Protein AF-A0A520WYA9-F1 (afdb_monomer_lite)

Radius of gyration: 25.85 Å; chains: 1; bounding box: 74×24×63 Å

Secondary structure (DSSP, 8-state):
-PPPPPPPPPPPPPPPPHHHHHHHHHHHHHHHHHHHHHHHHHHHHHHHHHHHTTPPTTSHHHHHHHHHHHHHHHHHHHHHHHHHHHHHHHHHHHHHHHHHHHHHHHHHTT-

Structure (mmCIF, N/CA/C/O backbone):
data_AF-A0A520WYA9-F1
#
_entry.id   AF-A0A520WYA9-F1
#
loop_
_atom_site.group_PDB
_atom_site.id
_atom_site.type_symbol
_atom_site.label_atom_id
_atom_site.label_alt_id
_atom_site.label_comp_id
_atom_site.label_asym_id
_atom_site.label_entity_id
_atom_site.label_seq_id
_atom_site.pdbx_PDB_ins_code
_atom_site.Cartn_x
_atom_site.Cartn_y
_atom_site.Cartn_z
_atom_site.occupancy
_atom_site.B_iso_or_equiv
_atom_site.auth_seq_id
_atom_site.auth_comp_id
_atom_site.auth_asym_id
_atom_site.auth_atom_id
_atom_site.pdbx_PDB_model_num
ATOM 1 N N . MET A 1 1 ? -53.410 12.662 27.564 1.00 44.69 1 MET A N 1
ATOM 2 C CA . MET A 1 1 ? -52.279 12.769 26.624 1.00 44.69 1 MET A CA 1
ATOM 3 C C . MET A 1 1 ? -51.083 12.237 27.383 1.00 44.69 1 MET A C 1
ATOM 5 O O . MET A 1 1 ? -50.706 12.865 28.361 1.00 44.69 1 MET A O 1
ATOM 9 N N . SER A 1 2 ? -50.625 11.025 27.072 1.00 51.16 2 SER A N 1
ATOM 10 C CA . SER A 1 2 ? -49.425 10.471 27.706 1.00 51.16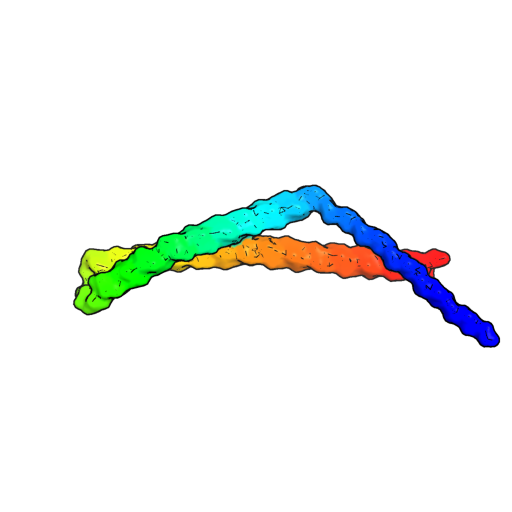 2 SER A CA 1
ATOM 11 C C . SER A 1 2 ? -48.216 11.029 26.968 1.00 51.16 2 SER A C 1
ATOM 13 O O . SER A 1 2 ? -48.104 10.837 25.760 1.00 51.16 2 SER A O 1
ATOM 15 N N . GLU A 1 3 ? -47.381 11.769 27.690 1.00 54.78 3 GLU A N 1
ATOM 16 C CA . GLU A 1 3 ? -46.086 12.268 27.231 1.00 54.78 3 GLU A CA 1
ATOM 17 C C . GLU A 1 3 ? -45.184 11.059 26.933 1.00 54.78 3 GLU A C 1
ATOM 19 O O . GLU A 1 3 ? -45.020 10.188 27.791 1.00 54.78 3 GLU A O 1
ATOM 24 N N . ALA A 1 4 ? -44.652 10.963 25.713 1.00 61.78 4 ALA A N 1
ATOM 25 C CA . ALA A 1 4 ? -43.640 9.961 25.392 1.00 61.78 4 ALA A CA 1
ATOM 26 C C . ALA A 1 4 ? -42.355 10.286 26.177 1.00 61.78 4 ALA A C 1
ATOM 28 O O . ALA A 1 4 ? -42.017 11.466 26.299 1.00 61.78 4 ALA A O 1
ATOM 29 N N . PRO A 1 5 ? -41.632 9.291 26.719 1.00 65.31 5 PRO A N 1
ATOM 30 C CA . PRO A 1 5 ? -40.381 9.558 27.412 1.00 65.31 5 PRO A CA 1
ATOM 31 C C . PRO A 1 5 ? -39.400 10.244 26.452 1.00 65.31 5 PRO A C 1
ATOM 33 O O . PRO A 1 5 ? -39.160 9.774 25.340 1.00 65.31 5 PRO A O 1
ATOM 36 N N . ASN A 1 6 ? -38.875 11.393 26.879 1.00 69.75 6 ASN A N 1
ATOM 37 C CA . ASN A 1 6 ? -37.851 12.140 26.157 1.00 69.75 6 ASN A CA 1
ATOM 38 C C . ASN A 1 6 ? -36.582 11.268 26.060 1.00 69.75 6 ASN A C 1
ATOM 40 O O . ASN A 1 6 ? -36.138 10.790 27.108 1.00 69.75 6 ASN A O 1
ATOM 44 N N . PRO A 1 7 ? -36.000 11.039 24.865 1.00 67.81 7 PRO A N 1
ATOM 45 C CA . PRO A 1 7 ? -34.781 10.248 24.749 1.00 67.81 7 PRO A CA 1
ATOM 46 C C . PRO A 1 7 ? -33.663 10.890 25.575 1.00 67.81 7 PRO A C 1
ATOM 48 O O . PRO A 1 7 ? -33.428 12.100 25.499 1.00 67.81 7 PRO A O 1
ATOM 51 N N . ALA A 1 8 ? -32.999 10.075 26.396 1.00 68.31 8 ALA A N 1
ATOM 52 C CA . ALA A 1 8 ? -31.844 10.513 27.160 1.00 68.31 8 ALA A CA 1
ATOM 53 C C . ALA A 1 8 ? -30.737 10.996 26.199 1.00 68.31 8 ALA A C 1
ATOM 55 O O . ALA A 1 8 ? -30.603 10.455 25.097 1.00 68.31 8 ALA A O 1
ATOM 56 N N . PRO A 1 9 ? -29.950 12.021 26.576 1.00 67.88 9 PRO A N 1
ATOM 57 C CA . PRO A 1 9 ? -28.807 12.443 25.778 1.00 67.88 9 PRO A CA 1
ATOM 58 C C . PRO A 1 9 ? -27.855 11.260 25.547 1.00 67.88 9 PRO A C 1
ATOM 60 O O . PRO A 1 9 ? -27.604 10.522 26.502 1.00 67.88 9 PRO A O 1
ATOM 63 N N . PRO A 1 10 ? -27.307 11.084 24.328 1.00 64.56 10 PRO A N 1
ATOM 64 C CA . PRO A 1 10 ? -26.361 10.009 24.056 1.00 64.56 10 PRO A CA 1
ATOM 65 C C . PRO A 1 10 ? -25.172 10.110 25.014 1.00 64.56 10 PRO A C 1
ATOM 67 O O . PRO A 1 10 ? -24.635 11.203 25.232 1.00 64.56 10 PRO A O 1
ATOM 70 N N . GLU A 1 11 ? -24.779 8.977 25.600 1.00 67.19 11 GLU A N 1
ATOM 71 C CA . GLU A 1 11 ? -23.614 8.928 26.478 1.00 67.19 11 GLU A CA 1
ATOM 72 C C . GLU A 1 11 ? -22.357 9.410 25.727 1.00 67.19 11 GLU A C 1
ATOM 74 O O . GLU A 1 11 ? -22.205 9.157 24.525 1.00 67.19 11 GLU A O 1
ATOM 79 N N . PRO A 1 12 ? -21.437 10.120 26.405 1.00 66.12 12 PRO A N 1
ATOM 80 C CA . PRO A 1 12 ? -20.173 10.512 25.803 1.00 66.12 12 PRO A CA 1
ATOM 81 C C . PRO A 1 12 ? -19.416 9.283 25.295 1.00 66.12 12 PRO A C 1
ATOM 83 O O . PRO A 1 12 ? -19.192 8.335 26.048 1.00 66.12 12 PRO A O 1
ATOM 86 N N . ALA A 1 13 ? -18.981 9.325 24.034 1.00 68.12 13 ALA A N 1
ATOM 87 C CA . ALA A 1 13 ? -18.147 8.272 23.473 1.00 68.12 13 ALA A CA 1
ATOM 88 C C . ALA A 1 13 ? -16.886 8.081 24.328 1.00 68.12 13 ALA A C 1
ATOM 90 O O . ALA A 1 13 ? -16.209 9.050 24.691 1.00 68.12 13 ALA A O 1
ATOM 91 N N . GLU A 1 14 ? -16.567 6.827 24.643 1.00 71.50 14 GLU A N 1
ATOM 92 C CA . GLU A 1 14 ? -15.354 6.526 25.391 1.00 71.50 14 GLU A CA 1
ATOM 93 C C . GLU A 1 14 ? -14.099 6.960 24.614 1.00 71.50 14 GLU A C 1
ATOM 95 O O . GLU A 1 14 ? -14.035 6.800 23.389 1.00 71.50 14 GLU A O 1
ATOM 100 N N . PRO A 1 15 ? -13.069 7.475 25.310 1.00 74.31 15 PRO A N 1
ATOM 101 C CA . PRO A 1 15 ? -11.802 7.812 24.683 1.00 74.31 15 PRO A CA 1
ATOM 102 C C . PRO A 1 15 ? -11.179 6.595 23.995 1.00 74.31 15 PRO A C 1
ATOM 104 O O . PRO A 1 15 ? -11.125 5.501 24.562 1.00 74.31 15 PRO A O 1
ATOM 107 N N . ILE A 1 16 ? -10.623 6.803 22.800 1.00 75.62 16 ILE A N 1
ATOM 108 C CA . ILE A 1 16 ? -9.817 5.781 22.130 1.00 75.62 16 ILE A CA 1
ATOM 109 C C . ILE A 1 16 ? -8.586 5.487 23.009 1.00 75.62 16 ILE A C 1
ATOM 111 O O . ILE A 1 16 ? -7.856 6.421 23.356 1.00 75.62 16 ILE A O 1
ATOM 115 N N . PRO A 1 17 ? -8.312 4.218 23.368 1.00 82.88 17 PRO A N 1
ATOM 116 C CA . PRO A 1 17 ? -7.142 3.900 24.176 1.00 82.88 17 PRO A CA 1
ATOM 117 C C . PRO A 1 17 ? -5.843 4.297 23.460 1.00 82.88 17 PRO A C 1
ATOM 119 O O . PRO A 1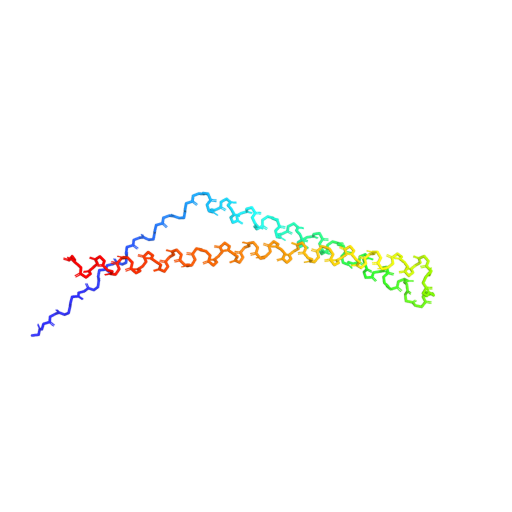 17 ? -5.686 4.061 22.264 1.00 82.88 17 PRO A O 1
ATOM 122 N N . ALA A 1 18 ? -4.872 4.849 24.191 1.00 81.75 18 ALA A N 1
ATOM 123 C CA . ALA A 1 18 ? -3.637 5.384 23.602 1.00 81.75 18 ALA A CA 1
ATOM 124 C C . ALA A 1 18 ? -2.848 4.360 22.757 1.00 81.75 18 ALA A C 1
ATOM 126 O O . ALA A 1 18 ? -2.271 4.721 21.735 1.00 81.75 18 ALA A O 1
ATOM 127 N N . GLY A 1 19 ? -2.867 3.074 23.134 1.00 85.19 19 GLY A N 1
ATOM 128 C CA . GLY A 1 19 ? -2.221 2.009 22.354 1.00 85.19 19 GLY A CA 1
ATOM 129 C C . GLY A 1 19 ? -2.810 1.841 20.949 1.00 85.19 19 GLY A C 1
ATOM 130 O O . GLY A 1 19 ? -2.080 1.585 20.001 1.00 85.19 19 GLY A O 1
ATOM 131 N N . VAL A 1 20 ? -4.113 2.083 20.794 1.00 84.81 20 VAL A N 1
ATOM 132 C CA . VAL A 1 20 ? -4.816 2.031 19.501 1.00 84.81 20 VAL A CA 1
ATOM 133 C C . VAL A 1 20 ? -4.357 3.151 18.588 1.00 84.81 20 VAL A C 1
ATOM 135 O O . VAL A 1 20 ? -4.136 2.937 17.401 1.00 84.81 20 VAL A O 1
ATOM 138 N N . LEU A 1 21 ? -4.220 4.352 19.147 1.00 87.19 21 LEU A N 1
ATOM 139 C CA . LEU A 1 21 ? -3.765 5.504 18.388 1.00 87.19 21 LEU A CA 1
ATOM 140 C C . LEU A 1 21 ? -2.331 5.278 17.895 1.00 87.19 21 LEU A C 1
ATOM 142 O O . LEU A 1 21 ? -2.060 5.479 16.717 1.00 87.19 21 LEU A O 1
ATOM 146 N N . ALA A 1 22 ? -1.457 4.748 18.756 1.00 89.25 22 ALA A N 1
ATOM 147 C CA . ALA A 1 22 ? -0.093 4.386 18.381 1.00 89.25 22 ALA A CA 1
ATOM 148 C C . ALA A 1 22 ? -0.040 3.295 17.289 1.00 89.25 22 ALA A C 1
ATOM 150 O O . ALA A 1 22 ? 0.781 3.381 16.375 1.00 89.25 22 ALA A O 1
ATOM 151 N N . GLU A 1 23 ? -0.919 2.286 17.345 1.00 88.12 23 GLU A N 1
ATOM 152 C CA . GLU A 1 23 ? -1.048 1.264 16.292 1.00 88.12 23 GLU A CA 1
ATOM 153 C C . GLU A 1 23 ? -1.440 1.885 14.941 1.00 88.12 23 GLU A C 1
ATOM 155 O O . GLU A 1 23 ? -0.812 1.593 13.921 1.00 88.12 23 GLU A O 1
ATOM 160 N N . VAL A 1 24 ? -2.442 2.771 14.936 1.00 88.69 24 VAL A N 1
ATOM 161 C CA . VAL A 1 24 ? -2.914 3.468 13.729 1.00 88.69 24 VAL A CA 1
ATOM 162 C C . VAL A 1 24 ? -1.832 4.381 13.160 1.00 88.69 24 VAL A C 1
ATOM 164 O O . VAL A 1 24 ? -1.572 4.343 11.959 1.00 88.69 24 VAL A O 1
ATOM 167 N N . GLU A 1 25 ? -1.169 5.173 14.003 1.00 90.88 25 GLU A N 1
ATOM 168 C CA . GLU A 1 25 ? -0.068 6.048 13.593 1.00 90.88 25 GLU A CA 1
ATOM 169 C C . GLU A 1 25 ? 1.093 5.247 12.992 1.00 90.88 25 GLU A C 1
ATOM 171 O O . GLU A 1 25 ? 1.632 5.622 11.947 1.00 90.88 25 GLU A O 1
ATOM 176 N N . GLY A 1 26 ? 1.442 4.109 13.599 1.00 90.25 26 GLY A N 1
ATOM 177 C CA . GLY A 1 26 ? 2.473 3.210 13.088 1.00 90.25 26 GLY A CA 1
ATOM 178 C C . GLY A 1 26 ? 2.118 2.620 11.722 1.00 90.25 26 GLY A C 1
ATOM 179 O O . GLY A 1 26 ? 2.940 2.645 10.804 1.00 90.25 26 GLY A O 1
ATOM 180 N N . ALA A 1 27 ? 0.892 2.120 11.559 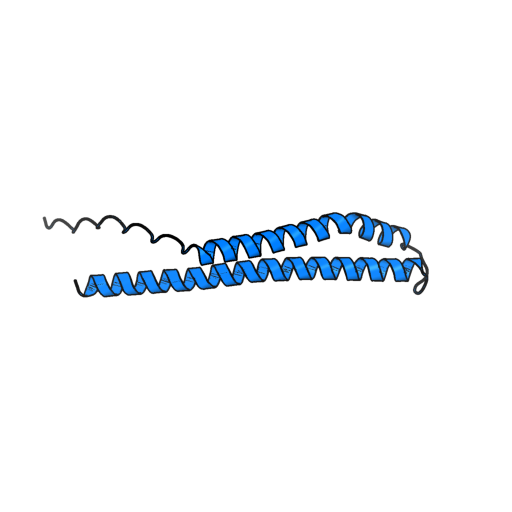1.00 87.75 27 ALA A N 1
ATOM 181 C CA . ALA A 1 27 ? 0.417 1.578 10.288 1.00 87.75 27 ALA A CA 1
ATOM 182 C C . ALA A 1 27 ? 0.332 2.664 9.195 1.00 87.75 27 ALA A C 1
ATOM 184 O O . ALA A 1 27 ? 0.772 2.446 8.063 1.00 87.75 27 ALA A O 1
ATOM 185 N N . LEU A 1 28 ? -0.129 3.871 9.545 1.00 90.00 28 LEU A N 1
ATOM 186 C CA . LEU A 1 28 ? -0.164 5.021 8.642 1.00 90.00 28 LEU A CA 1
ATOM 187 C C . LEU A 1 28 ? 1.244 5.424 8.185 1.00 90.00 28 LEU A C 1
ATOM 189 O O . LEU A 1 28 ? 1.467 5.627 6.991 1.00 90.00 28 LEU A O 1
ATOM 193 N N . ALA A 1 29 ? 2.207 5.500 9.106 1.00 92.62 29 ALA A N 1
ATOM 194 C CA . ALA A 1 29 ? 3.588 5.836 8.778 1.00 92.62 29 ALA A CA 1
ATOM 195 C C . ALA A 1 29 ? 4.197 4.831 7.784 1.00 92.62 29 ALA A C 1
ATOM 197 O O . ALA A 1 29 ? 4.794 5.240 6.784 1.00 92.62 29 ALA A O 1
ATOM 198 N N . LYS A 1 30 ? 3.983 3.525 8.001 1.00 89.75 30 LYS A N 1
ATOM 199 C CA . LYS A 1 30 ? 4.416 2.475 7.063 1.00 89.75 30 LYS A CA 1
ATOM 200 C C . LYS A 1 30 ? 3.773 2.637 5.684 1.00 89.75 30 LYS A C 1
ATOM 202 O O . LYS A 1 30 ? 4.475 2.551 4.676 1.00 89.75 30 LYS A O 1
ATOM 207 N N . ALA A 1 31 ? 2.463 2.884 5.628 1.00 88.19 31 ALA A N 1
ATOM 208 C CA . ALA A 1 31 ? 1.732 3.042 4.371 1.00 88.19 31 ALA A CA 1
ATOM 209 C C . ALA A 1 31 ? 2.231 4.255 3.570 1.00 88.19 31 ALA A C 1
ATOM 211 O O . ALA A 1 31 ? 2.512 4.141 2.375 1.00 88.19 31 ALA A O 1
ATOM 212 N N . LEU A 1 32 ? 2.421 5.398 4.238 1.00 91.94 32 LEU A N 1
ATOM 213 C CA . LEU A 1 32 ? 2.963 6.611 3.624 1.00 91.94 32 LEU A CA 1
ATOM 214 C C . LEU A 1 32 ? 4.391 6.399 3.110 1.00 91.94 32 LEU A C 1
ATOM 216 O O . LEU A 1 32 ? 4.710 6.813 1.995 1.00 91.94 32 LEU A O 1
ATOM 220 N N . GLN A 1 33 ? 5.238 5.717 3.884 1.00 94.31 33 GLN A N 1
ATOM 221 C CA . GLN A 1 33 ? 6.602 5.399 3.472 1.00 94.31 33 GLN A CA 1
ATOM 222 C C . GLN A 1 33 ? 6.626 4.471 2.247 1.00 94.31 33 GLN A C 1
ATOM 224 O O . GLN A 1 33 ? 7.353 4.737 1.287 1.00 94.31 33 GLN A O 1
ATOM 229 N N . ALA A 1 34 ? 5.822 3.404 2.244 1.00 89.81 34 ALA A N 1
ATOM 230 C CA . ALA A 1 34 ? 5.730 2.477 1.116 1.00 89.81 34 ALA A CA 1
ATOM 231 C C . ALA A 1 34 ? 5.246 3.188 -0.160 1.00 89.81 34 ALA A C 1
ATOM 233 O O . ALA A 1 34 ? 5.852 3.047 -1.228 1.00 89.81 34 ALA A O 1
ATOM 234 N N . GLN A 1 35 ? 4.223 4.036 -0.030 1.00 92.75 35 GLN A N 1
ATOM 235 C CA . GLN A 1 35 ? 3.708 4.847 -1.128 1.00 92.75 35 GLN A CA 1
ATOM 236 C C . GLN A 1 35 ? 4.760 5.826 -1.671 1.00 92.75 35 GLN A C 1
ATOM 238 O O . GLN A 1 35 ? 4.917 5.943 -2.889 1.00 92.75 35 GLN A O 1
ATOM 243 N N . ALA A 1 36 ? 5.501 6.508 -0.794 1.00 95.75 36 ALA A N 1
ATOM 244 C CA . ALA A 1 36 ? 6.564 7.427 -1.195 1.00 95.75 36 ALA A CA 1
ATOM 245 C C . ALA A 1 36 ? 7.681 6.703 -1.964 1.00 95.75 36 ALA A C 1
ATOM 247 O O . ALA A 1 36 ? 8.121 7.184 -3.009 1.00 95.75 36 ALA A O 1
ATOM 248 N N . ASN A 1 37 ? 8.085 5.515 -1.504 1.00 95.56 37 ASN A N 1
ATOM 249 C CA . ASN A 1 37 ? 9.094 4.698 -2.180 1.00 95.56 37 ASN A CA 1
ATOM 250 C C . ASN A 1 37 ? 8.636 4.270 -3.582 1.00 95.56 37 ASN A C 1
ATOM 252 O O . ASN A 1 37 ? 9.398 4.388 -4.545 1.00 95.56 37 ASN A O 1
ATOM 256 N N . PHE A 1 38 ? 7.384 3.818 -3.718 1.00 94.50 38 PHE A N 1
ATOM 257 C CA . PHE A 1 38 ? 6.799 3.484 -5.018 1.00 94.50 38 PHE A CA 1
ATOM 258 C C . PHE A 1 38 ? 6.799 4.697 -5.958 1.00 94.50 38 PHE A C 1
ATOM 260 O O . PHE A 1 38 ? 7.290 4.613 -7.087 1.00 94.50 38 PHE A O 1
ATOM 267 N N . ALA A 1 39 ? 6.296 5.839 -5.482 1.00 95.62 39 ALA A N 1
ATOM 268 C CA . ALA A 1 39 ? 6.211 7.067 -6.266 1.00 95.62 39 ALA A CA 1
ATOM 269 C C . ALA A 1 39 ? 7.593 7.560 -6.723 1.00 95.62 39 ALA A C 1
ATOM 271 O O . ALA A 1 39 ? 7.747 7.974 -7.872 1.00 95.62 39 ALA A O 1
ATOM 272 N N . ALA A 1 40 ? 8.606 7.456 -5.859 1.00 97.06 40 ALA A N 1
ATOM 273 C CA . ALA A 1 40 ? 9.981 7.820 -6.184 1.00 97.06 40 ALA A CA 1
ATOM 274 C C . ALA A 1 40 ? 10.617 6.880 -7.224 1.00 97.06 40 ALA A 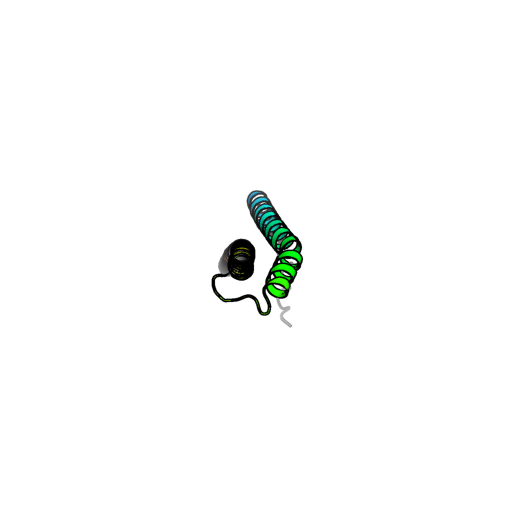C 1
ATOM 276 O O . ALA A 1 40 ? 11.393 7.329 -8.069 1.00 97.06 40 ALA A O 1
ATOM 277 N N . ARG A 1 41 ? 10.292 5.578 -7.197 1.00 96.81 41 ARG A N 1
ATOM 278 C CA . ARG A 1 41 ? 10.894 4.576 -8.097 1.00 96.81 41 ARG A CA 1
ATOM 279 C C . ARG A 1 41 ? 10.215 4.503 -9.466 1.00 96.81 41 ARG A C 1
ATOM 281 O O . ARG A 1 41 ? 10.891 4.250 -10.465 1.00 96.81 41 ARG A O 1
ATOM 288 N N . ALA A 1 42 ? 8.909 4.756 -9.539 1.00 96.38 42 ALA A N 1
ATOM 289 C CA . ALA A 1 42 ? 8.114 4.578 -10.755 1.00 96.38 42 ALA A CA 1
ATOM 290 C C . ALA A 1 42 ? 8.650 5.314 -12.010 1.00 96.38 42 ALA A C 1
ATOM 292 O O . ALA A 1 42 ? 8.648 4.706 -13.085 1.00 96.38 42 ALA A O 1
ATOM 293 N N . PRO A 1 43 ? 9.145 6.572 -11.944 1.00 97.69 43 PRO A N 1
ATOM 294 C CA . PRO A 1 43 ? 9.690 7.255 -13.120 1.00 97.69 43 PRO A CA 1
ATOM 295 C C . PRO A 1 43 ? 10.935 6.569 -13.694 1.00 97.69 43 PRO A C 1
ATOM 297 O O . PRO A 1 43 ? 11.043 6.409 -14.908 1.00 97.69 43 PRO A O 1
ATOM 300 N N . ALA A 1 44 ? 11.852 6.120 -12.832 1.00 96.06 44 ALA A N 1
ATOM 301 C CA . ALA A 1 44 ? 13.076 5.445 -13.257 1.00 96.06 44 ALA A CA 1
ATOM 302 C C . ALA A 1 44 ? 12.773 4.098 -13.929 1.00 96.06 44 ALA A C 1
ATOM 304 O O . ALA A 1 44 ? 13.349 3.782 -14.969 1.00 96.06 44 ALA A O 1
ATOM 305 N N . VAL A 1 45 ? 11.820 3.339 -13.380 1.00 97.69 45 VAL A N 1
ATOM 306 C CA . VAL A 1 45 ? 11.374 2.059 -13.952 1.00 97.69 45 VAL A CA 1
ATOM 307 C C . VAL A 1 45 ? 10.725 2.275 -15.315 1.00 97.69 45 VAL A C 1
ATOM 309 O O . VAL A 1 45 ? 11.049 1.567 -16.266 1.00 97.69 45 VAL A O 1
ATOM 312 N N . ARG A 1 46 ? 9.875 3.304 -15.447 1.00 97.38 46 ARG A N 1
ATOM 313 C CA . ARG A 1 46 ? 9.293 3.683 -16.740 1.00 97.38 46 ARG A CA 1
ATOM 314 C C . ARG A 1 46 ? 10.391 3.972 -17.766 1.00 97.38 46 ARG A C 1
ATOM 316 O O . ARG A 1 46 ? 10.355 3.408 -18.850 1.00 97.38 46 ARG A O 1
ATOM 323 N N . ASN A 1 47 ? 11.403 4.761 -17.407 1.00 96.50 47 ASN A N 1
ATOM 324 C CA . ASN A 1 47 ? 12.523 5.061 -18.303 1.00 96.50 47 ASN A CA 1
ATOM 325 C C . ASN A 1 47 ? 13.328 3.810 -18.696 1.00 96.50 47 ASN A C 1
ATOM 327 O O . ASN A 1 47 ? 13.738 3.692 -19.848 1.00 96.50 47 ASN A O 1
ATOM 331 N N . ALA A 1 48 ? 13.540 2.867 -17.772 1.00 96.19 48 ALA A N 1
ATOM 332 C CA . ALA A 1 48 ? 14.227 1.609 -18.066 1.00 96.19 48 ALA A CA 1
ATOM 333 C C . ALA A 1 48 ? 13.443 0.750 -19.072 1.00 96.19 48 ALA A C 1
ATOM 335 O O . ALA A 1 48 ? 14.027 0.206 -20.009 1.00 96.19 48 ALA A O 1
ATOM 336 N N . ILE A 1 49 ? 12.117 0.683 -18.920 1.00 96.69 49 ILE A N 1
ATOM 337 C CA . ILE A 1 49 ? 11.225 -0.003 -19.864 1.00 96.69 49 ILE A CA 1
ATOM 338 C C . ILE A 1 49 ? 11.279 0.671 -21.240 1.00 96.69 49 ILE A C 1
ATOM 340 O O . ILE A 1 49 ? 11.421 -0.014 -22.252 1.00 96.69 49 ILE A O 1
ATOM 344 N N . GLU A 1 50 ? 11.232 2.004 -21.290 1.00 97.00 50 GLU A N 1
ATOM 345 C CA . GLU A 1 50 ? 11.356 2.753 -22.545 1.00 97.00 50 GLU A CA 1
ATOM 346 C C . GLU A 1 50 ? 12.696 2.505 -23.243 1.00 97.00 50 GLU A C 1
ATOM 348 O O . GLU A 1 50 ? 12.730 2.243 -24.442 1.00 97.00 50 GLU A O 1
ATOM 353 N N . ALA A 1 51 ? 13.804 2.512 -22.500 1.00 94.62 51 ALA A N 1
ATOM 354 C CA . ALA A 1 51 ? 15.132 2.238 -23.047 1.00 94.62 51 ALA A CA 1
ATOM 355 C C . ALA A 1 51 ? 15.290 0.790 -23.553 1.00 94.62 51 ALA A C 1
ATOM 357 O O . ALA A 1 51 ? 16.121 0.521 -24.426 1.00 94.62 51 ALA A O 1
ATOM 358 N N . ALA A 1 52 ? 14.498 -0.139 -23.013 1.00 96.69 52 ALA A N 1
ATOM 359 C CA . ALA A 1 52 ? 14.450 -1.531 -23.439 1.00 96.69 52 ALA A CA 1
ATOM 360 C C . ALA A 1 52 ? 13.479 -1.778 -24.608 1.00 96.69 52 ALA A C 1
ATOM 362 O O . ALA A 1 52 ? 13.518 -2.857 -25.202 1.00 96.69 52 ALA A O 1
ATOM 363 N N . ARG A 1 53 ? 12.639 -0.803 -24.984 1.00 91.88 53 ARG A N 1
ATOM 364 C CA . ARG A 1 53 ? 11.713 -0.890 -26.122 1.00 91.88 53 ARG A CA 1
ATOM 365 C C . ARG A 1 53 ? 12.538 -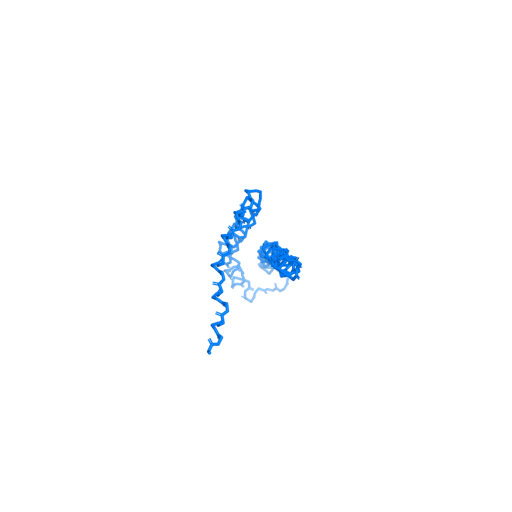1.149 -27.393 1.00 91.88 53 ARG A C 1
ATOM 367 O O . ARG A 1 53 ? 13.349 -0.317 -27.783 1.00 91.88 53 ARG A O 1
ATOM 374 N N . ASN A 1 54 ? 12.368 -2.315 -28.018 1.00 94.25 54 ASN A N 1
ATOM 375 C CA . ASN A 1 54 ? 13.149 -2.835 -29.164 1.00 94.25 54 ASN A CA 1
ATOM 376 C C . ASN A 1 54 ? 14.508 -3.483 -28.843 1.00 94.25 54 ASN A C 1
ATOM 378 O O . ASN A 1 54 ? 15.228 -3.874 -29.762 1.00 94.25 54 ASN A O 1
ATOM 382 N N . SER A 1 55 ? 14.874 -3.630 -27.572 1.00 95.75 55 SER A N 1
ATOM 383 C CA . SER A 1 55 ? 16.026 -4.456 -27.207 1.00 95.75 55 SER A CA 1
ATOM 384 C C . SER A 1 55 ? 15.688 -5.937 -27.398 1.00 95.75 55 SER A C 1
ATOM 386 O O . SER A 1 55 ? 14.557 -6.359 -27.155 1.00 95.75 55 SER A O 1
ATOM 388 N N . ALA A 1 56 ? 16.666 -6.737 -27.826 1.00 95.75 56 ALA A N 1
ATOM 389 C CA . ALA A 1 56 ? 16.478 -8.178 -27.955 1.00 95.75 56 ALA A CA 1
ATOM 390 C C . ALA A 1 56 ? 16.134 -8.801 -26.592 1.00 95.75 56 ALA A C 1
ATOM 392 O O . ALA A 1 56 ? 16.693 -8.412 -25.561 1.00 95.75 56 ALA A O 1
ATOM 393 N N . VAL A 1 57 ? 15.237 -9.787 -26.582 1.00 92.25 57 VAL A N 1
ATOM 394 C CA . VAL A 1 57 ? 14.971 -10.595 -25.383 1.00 92.25 57 VAL A CA 1
ATOM 395 C C . VAL A 1 57 ? 16.281 -11.237 -24.923 1.00 92.25 57 VAL A C 1
ATOM 397 O O . VAL A 1 57 ? 17.055 -11.725 -25.743 1.00 92.25 57 VAL A O 1
ATOM 400 N N . GLY A 1 58 ? 16.550 -11.195 -23.618 1.00 92.44 58 GLY A N 1
ATOM 401 C CA . GLY A 1 58 ? 17.805 -11.685 -23.041 1.00 92.44 58 GLY A CA 1
ATOM 402 C C . GLY A 1 58 ? 18.991 -10.719 -23.141 1.00 92.44 58 GLY A C 1
ATOM 403 O O . GLY A 1 58 ? 20.052 -11.026 -22.612 1.00 92.44 58 GLY A O 1
ATOM 404 N N . SER A 1 59 ? 18.835 -9.548 -23.769 1.00 96.31 59 SER A N 1
ATOM 405 C CA . SER A 1 59 ? 19.851 -8.488 -23.697 1.00 96.31 59 SER A CA 1
ATOM 406 C C . SER A 1 59 ? 19.916 -7.854 -22.305 1.00 96.31 59 SER A C 1
ATOM 408 O O . SER A 1 59 ? 18.921 -7.842 -21.576 1.00 96.31 59 SER A O 1
ATOM 410 N N . ASP A 1 60 ? 21.048 -7.232 -21.969 1.00 96.19 60 ASP A 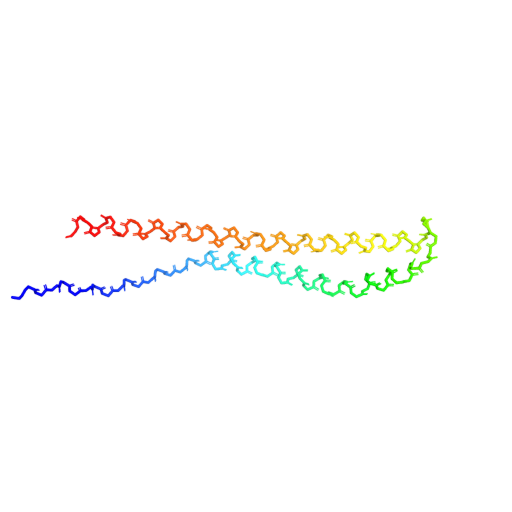N 1
ATOM 411 C CA . ASP A 1 60 ? 21.236 -6.540 -20.685 1.00 96.19 60 ASP A CA 1
ATOM 412 C C . ASP A 1 60 ? 20.158 -5.482 -20.420 1.00 96.19 60 ASP A C 1
ATOM 414 O O . ASP A 1 60 ? 19.660 -5.353 -19.303 1.00 96.19 60 ASP A O 1
ATOM 418 N N . ARG A 1 61 ? 19.742 -4.746 -21.460 1.00 94.94 61 ARG A N 1
ATOM 419 C CA . ARG A 1 61 ? 18.667 -3.746 -21.350 1.00 94.94 61 ARG A CA 1
ATOM 420 C C . ARG A 1 61 ? 17.322 -4.392 -21.029 1.00 94.94 61 ARG A C 1
ATOM 422 O O . ARG A 1 61 ? 16.582 -3.867 -20.202 1.00 94.94 61 ARG A O 1
ATOM 429 N N . TRP A 1 62 ? 17.016 -5.533 -21.649 1.00 96.12 62 TRP A N 1
ATOM 430 C CA . TRP A 1 62 ? 15.801 -6.293 -21.355 1.00 96.12 62 TRP A CA 1
ATOM 431 C C . TRP A 1 62 ? 15.824 -6.852 -19.926 1.00 96.12 62 TRP A C 1
ATOM 433 O O . TRP A 1 62 ? 14.864 -6.657 -19.182 1.00 96.12 62 TRP A O 1
ATOM 443 N N . ALA A 1 63 ? 16.931 -7.476 -19.515 1.00 96.88 63 ALA A N 1
ATOM 444 C CA . ALA A 1 63 ? 17.085 -8.030 -18.172 1.00 96.88 63 ALA A CA 1
ATOM 445 C C . ALA A 1 63 ? 17.003 -6.934 -17.095 1.00 96.88 63 ALA A C 1
ATOM 447 O O . ALA A 1 63 ? 16.278 -7.083 -16.113 1.00 96.88 63 ALA A O 1
ATOM 448 N N . GLY A 1 64 ? 17.664 -5.794 -17.314 1.00 96.69 64 GLY A N 1
ATOM 449 C CA . GLY A 1 64 ? 17.597 -4.642 -16.415 1.00 96.69 64 GLY A CA 1
ATOM 450 C C . GLY A 1 64 ? 16.179 -4.088 -16.255 1.00 96.69 64 GLY A C 1
ATOM 451 O O . GLY A 1 64 ? 15.765 -3.778 -15.139 1.00 96.69 64 GLY A O 1
ATOM 452 N N . ALA A 1 65 ? 15.398 -4.021 -17.339 1.00 96.69 65 ALA A N 1
ATOM 453 C CA . ALA A 1 65 ? 14.000 -3.597 -17.269 1.00 96.69 65 ALA A CA 1
ATOM 454 C C . ALA A 1 65 ? 13.120 -4.584 -16.479 1.00 96.69 65 ALA A C 1
ATOM 456 O O . ALA A 1 65 ? 12.253 -4.147 -15.724 1.00 96.69 65 ALA A O 1
ATOM 457 N N . GLN A 1 66 ? 13.355 -5.896 -16.600 1.00 96.69 66 GLN A N 1
ATOM 458 C CA . GLN A 1 66 ? 12.638 -6.917 -15.819 1.00 96.69 66 GLN A CA 1
ATOM 459 C C . GLN A 1 66 ? 12.947 -6.819 -14.320 1.00 96.69 66 GLN A C 1
ATOM 461 O O . GLN A 1 66 ? 12.037 -6.900 -13.494 1.00 96.69 66 GLN A O 1
ATOM 466 N N . VAL A 1 67 ? 14.214 -6.588 -13.962 1.00 97.00 67 VAL A N 1
ATOM 467 C CA . VAL A 1 67 ? 14.617 -6.356 -12.567 1.00 97.00 67 VAL A CA 1
ATOM 468 C C . VAL A 1 67 ? 13.939 -5.100 -12.024 1.00 97.00 67 VAL A C 1
ATOM 470 O O . VAL A 1 67 ? 13.294 -5.156 -10.980 1.00 97.00 67 VAL A O 1
ATOM 473 N N . ALA A 1 68 ? 13.997 -3.992 -12.767 1.00 96.62 68 ALA A N 1
ATOM 474 C CA . ALA A 1 68 ? 13.363 -2.736 -12.372 1.00 96.62 68 ALA A CA 1
ATOM 475 C C . ALA A 1 68 ? 11.838 -2.877 -12.190 1.00 96.62 68 ALA A C 1
ATOM 477 O O . ALA A 1 68 ? 11.267 -2.302 -11.263 1.00 96.62 68 ALA A O 1
ATOM 478 N N . LEU A 1 69 ? 11.174 -3.661 -13.047 1.00 96.62 69 LEU A N 1
ATOM 479 C CA . LEU A 1 69 ? 9.751 -3.966 -12.905 1.00 96.62 69 LEU A CA 1
ATOM 480 C C . LEU A 1 69 ? 9.470 -4.804 -11.650 1.00 96.62 69 LEU A C 1
ATOM 482 O O . LEU A 1 69 ? 8.567 -4.471 -10.889 1.00 96.62 69 LEU A O 1
ATOM 486 N N . SER A 1 70 ? 10.280 -5.833 -11.395 1.00 97.38 70 SER A N 1
ATOM 487 C CA . SER A 1 70 ? 10.147 -6.699 -10.214 1.00 97.38 70 SER A CA 1
ATOM 488 C C . SER A 1 70 ? 10.325 -5.923 -8.903 1.00 97.38 70 SER A C 1
ATOM 490 O O . SER A 1 70 ? 9.609 -6.146 -7.924 1.00 97.38 70 SER A O 1
ATOM 492 N N . GLU A 1 71 ? 11.253 -4.966 -8.880 1.00 95.38 71 GLU A N 1
ATOM 493 C CA . GLU A 1 71 ? 11.422 -4.040 -7.757 1.00 95.38 71 GLU A CA 1
ATOM 494 C C . GLU A 1 71 ? 10.184 -3.155 -7.564 1.00 95.38 71 GLU A C 1
ATOM 496 O O . GLU A 1 71 ? 9.725 -2.968 -6.436 1.00 95.38 71 GLU A O 1
ATOM 501 N N . LEU A 1 72 ? 9.613 -2.626 -8.653 1.00 96.31 72 LEU A N 1
ATOM 502 C CA . LEU A 1 72 ? 8.406 -1.803 -8.585 1.00 96.31 72 LEU A CA 1
ATOM 503 C C . LEU A 1 72 ? 7.200 -2.598 -8.071 1.00 96.31 72 LEU A C 1
ATOM 505 O O . LEU A 1 72 ? 6.438 -2.090 -7.247 1.00 96.31 72 LEU A O 1
ATOM 509 N N . ASP A 1 73 ? 7.052 -3.848 -8.508 1.00 96.38 73 ASP A N 1
ATOM 510 C CA . ASP A 1 73 ? 6.014 -4.755 -8.017 1.00 96.38 73 ASP A CA 1
ATOM 511 C C . ASP A 1 73 ? 6.196 -5.089 -6.533 1.00 96.38 73 ASP A C 1
ATOM 513 O O . ASP A 1 73 ? 5.218 -5.107 -5.783 1.00 96.38 73 ASP A O 1
ATOM 517 N N . SER A 1 74 ? 7.437 -5.257 -6.072 1.00 95.19 74 SER A N 1
ATOM 518 C CA . SER A 1 74 ? 7.743 -5.458 -4.648 1.00 95.19 74 SER A CA 1
ATOM 519 C C . SER A 1 74 ? 7.342 -4.245 -3.796 1.00 95.19 74 SER A C 1
ATOM 521 O O . SER A 1 74 ? 6.783 -4.395 -2.703 1.00 95.19 74 SER A O 1
ATOM 523 N N . LEU A 1 75 ? 7.565 -3.029 -4.308 1.00 94.44 75 LEU A N 1
ATOM 524 C CA . LEU A 1 75 ? 7.116 -1.794 -3.657 1.00 94.44 75 LEU A CA 1
ATOM 525 C C . LEU A 1 75 ? 5.587 -1.702 -3.626 1.00 94.44 75 LEU A C 1
ATOM 527 O O . LEU A 1 75 ? 5.013 -1.375 -2.590 1.00 94.44 75 LEU A O 1
ATOM 531 N N . ARG A 1 76 ? 4.917 -2.054 -4.729 1.00 92.75 76 ARG A N 1
ATOM 532 C CA . ARG A 1 76 ? 3.450 -2.076 -4.801 1.00 92.75 76 ARG A CA 1
ATOM 533 C C . ARG A 1 76 ? 2.845 -3.072 -3.809 1.00 92.75 76 ARG A C 1
ATOM 535 O O . ARG A 1 76 ? 1.854 -2.750 -3.155 1.00 92.75 76 ARG A O 1
ATOM 542 N N . ALA A 1 77 ? 3.444 -4.255 -3.676 1.00 94.12 77 ALA A N 1
ATOM 543 C CA . ALA A 1 77 ? 3.031 -5.259 -2.700 1.00 94.12 77 ALA A CA 1
ATOM 544 C C . ALA A 1 77 ? 3.195 -4.751 -1.260 1.00 94.12 77 ALA A C 1
ATOM 546 O O . ALA A 1 77 ? 2.276 -4.892 -0.458 1.00 94.12 77 ALA A O 1
ATOM 547 N N . SER A 1 78 ? 4.315 -4.089 -0.952 1.00 90.94 78 SER A N 1
ATOM 548 C CA . SER A 1 78 ? 4.541 -3.468 0.362 1.00 90.94 78 SER A CA 1
ATOM 549 C C . SER A 1 78 ? 3.466 -2.431 0.709 1.00 90.94 78 SER A C 1
ATOM 551 O O . SER A 1 78 ? 2.949 -2.435 1.826 1.00 90.94 78 SER A O 1
ATOM 553 N N . THR A 1 79 ? 3.072 -1.585 -0.249 1.00 88.44 79 THR A N 1
ATOM 554 C CA . THR A 1 79 ? 1.974 -0.623 -0.054 1.00 88.44 79 THR A CA 1
ATOM 555 C C . THR A 1 79 ? 0.646 -1.327 0.222 1.00 88.44 79 THR A C 1
ATOM 557 O O . THR A 1 79 ? -0.078 -0.932 1.133 1.00 88.44 79 THR A O 1
ATOM 560 N N . ALA A 1 80 ? 0.327 -2.387 -0.528 1.00 89.31 80 ALA A N 1
ATOM 561 C CA . ALA A 1 80 ? -0.909 -3.145 -0.338 1.00 89.31 80 ALA A CA 1
ATOM 562 C C . ALA A 1 80 ? -0.972 -3.828 1.039 1.00 89.31 80 ALA A C 1
ATOM 564 O O . ALA A 1 80 ? -2.025 -3.824 1.670 1.00 89.31 80 ALA A O 1
ATOM 565 N N . ILE A 1 81 ? 0.150 -4.364 1.529 1.00 90.56 81 ILE A N 1
ATOM 566 C CA . ILE A 1 81 ? 0.241 -4.957 2.871 1.00 90.56 81 ILE A CA 1
ATOM 567 C C . ILE A 1 81 ? -0.034 -3.900 3.944 1.00 90.56 81 ILE A C 1
ATOM 569 O O . ILE A 1 81 ? -0.855 -4.133 4.826 1.00 90.56 81 ILE A O 1
ATOM 573 N N . ALA A 1 82 ? 0.600 -2.728 3.849 1.00 86.94 82 ALA A N 1
ATOM 574 C CA . ALA A 1 82 ? 0.410 -1.659 4.829 1.00 86.94 82 ALA A CA 1
ATOM 575 C C . ALA A 1 82 ? -1.038 -1.133 4.861 1.00 86.94 82 ALA A C 1
ATOM 577 O O . ALA A 1 82 ? -1.562 -0.838 5.932 1.00 86.94 82 ALA A O 1
ATOM 578 N N . LEU A 1 83 ? -1.707 -1.059 3.704 1.00 89.06 83 LEU A N 1
ATOM 579 C CA . LEU A 1 83 ? -3.139 -0.747 3.644 1.00 89.06 83 LEU A CA 1
ATOM 580 C C . LEU A 1 83 ? -3.990 -1.854 4.278 1.00 89.06 83 LEU A C 1
ATOM 582 O O . LEU A 1 83 ? -4.880 -1.555 5.066 1.00 89.06 83 LEU A O 1
ATOM 586 N N . GLY A 1 84 ? -3.667 -3.123 4.019 1.00 89.75 84 GLY A N 1
ATOM 587 C CA . GLY A 1 84 ? -4.349 -4.252 4.653 1.00 89.75 84 GLY A CA 1
ATOM 588 C C . GLY A 1 84 ? -4.225 -4.253 6.183 1.00 89.75 84 GLY A C 1
ATOM 589 O O . GLY A 1 84 ? -5.188 -4.588 6.869 1.00 89.75 84 GLY A O 1
ATOM 590 N N . GLU A 1 85 ? -3.080 -3.835 6.737 1.00 88.94 85 GLU A N 1
ATOM 591 C CA . GLU A 1 85 ? -2.918 -3.652 8.190 1.00 88.94 85 GLU A CA 1
ATOM 592 C C . GLU A 1 85 ? -3.911 -2.610 8.743 1.00 88.94 85 GLU A C 1
ATOM 594 O O . GLU A 1 85 ? -4.533 -2.843 9.782 1.00 88.94 85 GLU A O 1
ATOM 599 N N . LEU A 1 86 ? -4.104 -1.488 8.037 1.00 88.81 86 LEU A N 1
ATOM 600 C CA . LEU A 1 86 ? -5.075 -0.454 8.417 1.00 88.81 86 LEU A CA 1
ATOM 601 C C . LEU A 1 86 ? -6.521 -0.960 8.331 1.00 88.81 86 LEU A C 1
ATOM 603 O O . LEU A 1 86 ? -7.306 -0.706 9.246 1.00 88.81 86 LEU A O 1
ATOM 607 N N . ASP A 1 87 ? -6.860 -1.712 7.284 1.00 91.31 87 ASP A N 1
ATOM 608 C CA . ASP A 1 87 ? -8.203 -2.274 7.103 1.00 91.31 87 ASP A CA 1
ATOM 609 C C . ASP A 1 87 ? -8.552 -3.279 8.211 1.00 91.31 87 ASP A C 1
ATOM 611 O O . ASP A 1 87 ? -9.663 -3.265 8.748 1.00 91.31 87 ASP A O 1
ATOM 615 N N . VAL A 1 88 ? -7.591 -4.120 8.613 1.00 91.19 88 VAL A N 1
ATOM 616 C CA . VAL A 1 88 ? -7.757 -5.058 9.735 1.00 91.19 88 VAL A CA 1
ATOM 617 C C . VAL A 1 88 ? -7.991 -4.308 11.044 1.00 91.19 88 VAL A C 1
ATOM 619 O O . VAL A 1 88 ? -8.897 -4.671 11.800 1.00 91.19 88 VAL A O 1
ATOM 622 N N . LEU A 1 89 ? -7.213 -3.253 11.313 1.00 89.06 89 LEU A N 1
ATOM 623 C CA . LEU A 1 89 ? -7.409 -2.418 12.499 1.00 89.06 89 LEU A CA 1
ATOM 624 C C . LEU A 1 89 ? -8.803 -1.783 12.495 1.00 89.06 89 LEU A C 1
ATOM 626 O O . LEU A 1 89 ? -9.509 -1.870 13.499 1.00 89.06 89 LEU A O 1
ATOM 630 N N . TYR A 1 90 ? -9.223 -1.204 11.369 1.00 88.38 90 TYR A N 1
ATOM 631 C CA . TYR A 1 90 ? -10.538 -0.584 11.221 1.00 88.38 90 TYR A CA 1
ATOM 632 C C . TYR A 1 90 ? -11.678 -1.580 11.481 1.00 88.38 90 TYR A C 1
ATOM 634 O O . TYR A 1 90 ? -12.541 -1.328 12.326 1.00 88.38 90 TYR A O 1
ATOM 642 N N . ALA A 1 91 ? -11.644 -2.743 10.826 1.00 89.81 91 ALA A N 1
ATOM 643 C CA . ALA A 1 91 ? -12.663 -3.778 10.982 1.00 89.81 91 ALA A CA 1
ATOM 644 C C . ALA A 1 91 ? -12.745 -4.299 12.427 1.00 89.81 91 ALA A C 1
ATOM 646 O O . ALA A 1 91 ? -13.837 -4.441 12.979 1.00 89.81 91 ALA A O 1
ATOM 647 N N . ALA A 1 92 ? -11.597 -4.526 13.075 1.00 89.19 92 ALA A N 1
ATOM 648 C CA . ALA A 1 92 ? -11.557 -4.974 14.463 1.00 89.19 92 ALA A CA 1
ATOM 649 C C . ALA A 1 92 ? -12.212 -3.963 15.419 1.00 89.19 92 ALA A C 1
ATOM 651 O O . ALA A 1 92 ? -12.886 -4.366 16.369 1.00 89.19 92 ALA A O 1
ATOM 652 N N . ARG A 1 93 ? -12.044 -2.654 15.177 1.00 86.62 93 ARG A N 1
ATOM 653 C CA . ARG A 1 93 ? -12.668 -1.613 16.012 1.00 86.62 93 ARG A CA 1
ATOM 654 C C . ARG A 1 93 ? -14.159 -1.481 15.759 1.00 86.62 93 ARG A C 1
ATOM 656 O O . ARG A 1 93 ? -14.897 -1.330 16.726 1.00 86.62 93 ARG A O 1
ATOM 663 N N . ALA A 1 94 ? -14.596 -1.594 14.508 1.00 86.56 94 ALA A N 1
ATOM 664 C CA . ALA A 1 94 ? -16.016 -1.566 14.171 1.00 86.56 94 ALA A CA 1
ATOM 665 C C . ALA A 1 94 ? -16.794 -2.667 14.918 1.00 86.56 94 ALA A C 1
ATOM 667 O O . ALA A 1 94 ? -17.778 -2.372 15.589 1.00 86.56 94 ALA A O 1
ATOM 668 N N . VAL A 1 95 ? -16.283 -3.905 14.913 1.00 88.38 95 VAL A N 1
ATOM 669 C CA . VAL A 1 95 ? -16.899 -5.038 15.634 1.00 88.38 95 VAL A CA 1
ATOM 670 C C . VAL A 1 95 ? -16.907 -4.825 17.154 1.00 88.38 95 VAL A C 1
ATOM 672 O O . VAL A 1 95 ? -17.849 -5.216 17.843 1.00 88.38 95 VAL A O 1
ATOM 675 N N . GLN A 1 96 ? -15.850 -4.225 17.711 1.00 85.00 96 GLN A N 1
ATOM 676 C CA . GLN A 1 96 ? -15.809 -3.901 19.140 1.00 85.00 96 GLN A CA 1
ATOM 677 C C . GLN A 1 96 ? -16.846 -2.839 19.520 1.00 85.00 96 GLN A C 1
ATOM 679 O O . GLN A 1 96 ? -17.434 -2.959 20.593 1.00 85.00 96 GLN A O 1
ATOM 684 N N . LEU A 1 97 ? -17.067 -1.833 18.667 1.00 83.44 97 LEU A N 1
ATOM 685 C CA . LEU A 1 97 ? -18.084 -0.801 18.875 1.00 83.44 97 LEU A CA 1
ATOM 686 C C . LEU A 1 97 ? -19.494 -1.403 18.847 1.00 83.44 97 LEU A C 1
ATOM 688 O O . LEU A 1 97 ? -20.215 -1.269 19.826 1.00 83.44 97 LEU A O 1
ATOM 692 N N . GLU A 1 98 ? -19.825 -2.168 17.802 1.00 82.88 98 GLU A N 1
ATOM 693 C CA . GLU A 1 98 ? -21.135 -2.823 17.653 1.00 82.88 98 GLU A CA 1
ATOM 694 C C . GLU A 1 98 ? -21.496 -3.659 18.889 1.00 82.88 98 GLU A C 1
ATOM 696 O O . GLU A 1 98 ? -22.575 -3.531 19.462 1.00 82.88 98 GLU A O 1
ATOM 701 N N . ARG A 1 99 ? -20.548 -4.467 19.378 1.00 83.00 99 ARG A N 1
ATOM 702 C CA . ARG A 1 99 ? -20.748 -5.257 20.599 1.00 83.00 99 ARG A CA 1
ATOM 703 C C . ARG A 1 99 ? -21.005 -4.409 21.843 1.00 83.00 99 ARG A C 1
ATOM 705 O O . ARG A 1 99 ? -21.708 -4.869 22.741 1.00 83.00 99 ARG A O 1
ATOM 712 N N . ARG A 1 100 ? -20.355 -3.249 21.968 1.00 82.00 100 ARG A N 1
ATOM 713 C CA . ARG A 1 100 ? -20.561 -2.354 23.113 1.00 82.00 100 ARG A CA 1
ATOM 714 C C . ARG A 1 100 ? -21.963 -1.765 23.079 1.00 82.00 100 ARG A C 1
ATOM 716 O O . ARG A 1 100 ? -22.601 -1.747 24.126 1.00 82.00 100 ARG A O 1
ATOM 723 N N . ASP A 1 101 ? -22.430 -1.376 21.898 1.00 85.38 101 ASP A N 1
ATOM 724 C CA . ASP A 1 101 ? -23.774 -0.838 21.695 1.00 85.38 101 ASP A CA 1
ATOM 725 C C . ASP A 1 101 ? -24.831 -1.893 22.060 1.00 85.38 101 ASP A C 1
ATOM 727 O O . ASP A 1 101 ? -25.686 -1.627 22.900 1.00 85.38 101 ASP A O 1
ATOM 731 N N . THR A 1 102 ? -24.684 -3.142 21.591 1.00 83.31 102 THR A N 1
ATOM 732 C CA . THR A 1 102 ? -25.579 -4.259 21.972 1.00 83.31 102 THR A CA 1
ATOM 733 C C . THR A 1 102 ? -25.621 -4.503 23.487 1.00 83.31 102 THR A C 1
ATOM 735 O O . THR A 1 102 ? -26.670 -4.812 24.049 1.00 83.31 102 THR A O 1
ATOM 738 N N . ILE A 1 103 ? -24.479 -4.394 24.179 1.00 80.75 103 ILE A N 1
ATOM 739 C CA . ILE A 1 103 ? -24.435 -4.531 25.645 1.00 80.75 103 ILE A CA 1
ATOM 740 C C . ILE A 1 103 ? -25.122 -3.337 26.320 1.00 80.75 103 ILE A C 1
ATOM 742 O O . ILE A 1 103 ? -25.787 -3.529 27.335 1.00 80.75 103 ILE A O 1
ATOM 746 N N . GLY A 1 104 ? -24.960 -2.124 25.786 1.00 85.06 104 GLY A N 1
ATOM 747 C CA . GLY A 1 104 ? -25.657 -0.925 26.252 1.00 85.06 104 GLY A CA 1
ATOM 748 C C . GLY A 1 104 ? -27.173 -1.088 26.172 1.00 85.06 104 GLY A C 1
ATOM 749 O O . GLY A 1 104 ? -27.843 -0.974 27.194 1.00 85.06 104 GLY A O 1
ATOM 750 N N . GLU A 1 105 ? -27.683 -1.477 25.003 1.00 84.88 105 GLU A N 1
ATOM 751 C CA . GLU A 1 105 ? -29.109 -1.747 24.768 1.00 84.88 105 GLU A CA 1
ATOM 752 C C . GLU A 1 105 ? -29.656 -2.810 25.738 1.00 84.88 105 GLU A C 1
ATOM 754 O O . GLU A 1 105 ? -30.660 -2.589 26.412 1.00 84.88 105 GLU A O 1
ATOM 759 N N . ALA A 1 106 ? -28.953 -3.936 25.908 1.00 82.31 106 ALA A N 1
ATOM 760 C CA . ALA A 1 106 ? -29.368 -4.987 26.842 1.00 82.31 106 ALA A CA 1
ATOM 761 C C . ALA A 1 106 ? -29.372 -4.529 28.315 1.00 82.31 106 ALA A C 1
ATOM 763 O O . ALA A 1 106 ? -30.124 -5.062 29.132 1.00 82.31 106 ALA A O 1
ATOM 764 N N . ARG A 1 107 ? -28.523 -3.560 28.688 1.00 84.62 107 ARG A N 1
ATOM 765 C CA . ARG A 1 107 ? -28.535 -2.967 30.036 1.00 84.62 107 ARG A CA 1
ATOM 766 C C . ARG A 1 107 ? -29.746 -2.062 30.241 1.00 84.62 107 ARG A C 1
ATOM 768 O O . ARG A 1 107 ? -30.290 -2.056 31.346 1.00 84.62 107 ARG A O 1
ATOM 775 N N . GLU A 1 108 ? -30.159 -1.328 29.211 1.00 88.25 108 GLU A N 1
ATOM 776 C CA . GLU A 1 108 ? -31.361 -0.489 29.251 1.00 88.25 108 GLU A CA 1
ATOM 777 C C . GLU A 1 108 ? -32.640 -1.320 29.396 1.00 88.25 108 GLU A C 1
ATOM 779 O O . GLU A 1 108 ? -33.553 -0.902 30.094 1.00 88.25 108 GLU A O 1
ATOM 784 N N . GLU A 1 109 ? -32.702 -2.537 28.845 1.00 84.00 109 GLU A N 1
ATOM 785 C CA . GLU A 1 109 ? -33.866 -3.420 29.045 1.00 84.00 109 GLU A CA 1
ATOM 786 C C . GLU A 1 109 ? -34.087 -3.839 30.512 1.00 84.00 109 GLU A C 1
ATOM 788 O O . GLU A 1 109 ? -35.190 -4.242 30.887 1.00 84.00 109 GLU A O 1
ATOM 793 N N . ILE A 1 110 ? -33.041 -3.785 31.342 1.00 82.50 110 ILE A N 1
ATOM 794 C CA . ILE A 1 110 ? -33.058 -4.284 32.725 1.00 82.50 110 ILE A CA 1
ATOM 795 C C . ILE A 1 110 ? -33.185 -3.142 33.753 1.00 82.50 110 ILE A C 1
ATOM 797 O O . ILE A 1 110 ? -33.496 -3.415 34.916 1.00 82.50 110 ILE A O 1
ATOM 801 N N . THR A 1 111 ? -32.954 -1.884 33.359 1.00 59.69 111 THR A N 1
ATOM 802 C CA . THR A 1 111 ? -32.863 -0.732 34.280 1.00 59.69 111 THR A CA 1
ATOM 803 C C . THR A 1 111 ? -34.033 0.225 34.105 1.00 59.69 111 THR A C 1
ATOM 805 O O . THR A 1 111 ? -34.622 0.614 35.140 1.00 59.69 111 THR A O 1
#

Foldseek 3Di:
DDDDDDDDDDDPDDDDDPVLVVLLVVLVVQLVVLVVVLVVLVVVLVVLVVVCVPPDPVDPSNVVSVVSVVVSVVSVVSNVVSVVSNVVSVVVVVVVVVVVVVVVVVVVVVD

Sequence (111 aa):
MSEAPNPAPPEPAEPIPAGVLAEVEGALAKALQAQANFAARAPAVRNAIEAARNSAVGSDRWAGAQVALSELDSLRASTAIALGELDVLYAARAVQLERRDTIGEAREEIT

pLDDT: mean 87.1, std 11.01, range [44.69, 97.69]